Protein AF-A0A381UGF3-F1 (afdb_monomer_lite)

Radius of gyration: 16.93 Å; chains: 1; bounding box: 41×25×46 Å

Foldseek 3Di:
DVVVVVVVVCVLVVQLCVVLVVVPDPPDDVVVSVVVSVVSSVVVVVVVCVVVVVVVVVVVVVVVVD

Organism: NCBI:txid408172

Secondary structure (DSSP, 8-state):
-HHHHHHHHHHHHHHHHHHHGGG--TT--HHHHHHHHHHHHHHHHHHHHHHHHHHHHHHHHHHHT-

Sequence (66 aa):
MTLYSIGCVAVVVGGLSFNLVPLCVEGVKPSQLIKVAIIIFVILIIVAIAAIGSAELYSWYLASSR

pLDDT: mean 94.28, std 5.48, range [61.0, 98.06]

Structure (mmCIF, N/CA/C/O backbone):
data_AF-A0A381UGF3-F1
#
_entry.id   AF-A0A381UGF3-F1
#
loop_
_atom_site.group_PDB
_atom_site.id
_atom_site.type_symbol
_atom_site.label_atom_id
_atom_site.label_alt_id
_atom_site.label_comp_id
_atom_site.label_asym_id
_atom_site.label_entity_id
_atom_site.label_seq_id
_atom_site.pdbx_PDB_ins_code
_atom_site.Cartn_x
_atom_site.Cartn_y
_atom_site.Cartn_z
_atom_site.occupancy
_atom_site.B_iso_or_equiv
_atom_site.auth_seq_id
_atom_site.auth_comp_id
_atom_site.auth_asym_id
_atom_site.auth_atom_id
_atom_site.pdbx_PDB_model_num
ATOM 1 N N . MET A 1 1 ? 13.104 -16.973 -2.430 1.00 72.06 1 MET A N 1
ATOM 2 C CA . MET A 1 1 ? 11.749 -16.487 -2.785 1.00 72.06 1 MET A CA 1
ATOM 3 C C . MET A 1 1 ? 10.863 -16.196 -1.573 1.00 72.06 1 MET A C 1
ATOM 5 O O . MET A 1 1 ? 10.108 -15.237 -1.629 1.00 72.06 1 MET A O 1
ATOM 9 N N . THR A 1 2 ? 10.975 -16.939 -0.464 1.00 92.62 2 THR A N 1
ATOM 10 C CA . THR A 1 2 ? 10.178 -16.715 0.763 1.00 92.62 2 THR A CA 1
ATOM 11 C C . THR A 1 2 ? 10.368 -15.323 1.376 1.00 92.62 2 THR A C 1
ATOM 13 O O . THR A 1 2 ? 9.392 -14.602 1.532 1.00 92.62 2 THR A O 1
ATOM 16 N N . LEU A 1 3 ? 11.610 -14.899 1.647 1.00 94.56 3 LEU A N 1
ATOM 17 C CA . LEU A 1 3 ? 11.898 -13.570 2.215 1.00 94.56 3 LEU A CA 1
ATOM 18 C C . LEU A 1 3 ? 11.390 -12.417 1.335 1.00 94.56 3 LEU A C 1
ATOM 20 O O . LEU A 1 3 ? 10.855 -11.443 1.849 1.00 94.56 3 LEU A O 1
ATOM 24 N N . TYR A 1 4 ? 11.536 -12.548 0.012 1.00 91.56 4 TYR A N 1
ATOM 25 C CA . TYR A 1 4 ? 11.037 -11.567 -0.954 1.00 91.56 4 TYR A CA 1
ATOM 26 C C . TYR A 1 4 ? 9.514 -11.424 -0.856 1.00 91.56 4 TYR A C 1
ATOM 28 O O . TYR A 1 4 ? 9.010 -10.324 -0.653 1.00 91.56 4 TYR A O 1
ATOM 36 N N . SER A 1 5 ? 8.787 -12.546 -0.904 1.00 93.38 5 SER A N 1
ATOM 37 C CA . SER A 1 5 ? 7.327 -12.540 -0.783 1.00 93.38 5 SER A CA 1
ATOM 38 C C . SER A 1 5 ? 6.863 -11.964 0.555 1.00 93.38 5 SER A C 1
ATOM 40 O O . SER A 1 5 ? 5.891 -11.213 0.590 1.00 93.38 5 SER A O 1
ATOM 42 N N . ILE A 1 6 ? 7.559 -12.289 1.650 1.00 96.56 6 ILE A N 1
ATOM 43 C CA . ILE A 1 6 ? 7.265 -11.743 2.980 1.00 96.56 6 ILE A CA 1
ATOM 44 C C . ILE A 1 6 ? 7.463 -10.225 2.983 1.00 96.56 6 ILE A C 1
ATOM 46 O O . ILE A 1 6 ? 6.593 -9.506 3.466 1.00 96.56 6 ILE A O 1
ATOM 50 N N . GLY A 1 7 ? 8.560 -9.732 2.402 1.00 95.50 7 GLY A N 1
ATOM 51 C CA . GLY A 1 7 ? 8.827 -8.300 2.276 1.00 95.50 7 GLY A CA 1
ATOM 52 C C . GLY A 1 7 ? 7.730 -7.569 1.503 1.00 95.50 7 GLY A C 1
ATOM 53 O O . GLY A 1 7 ? 7.218 -6.559 1.979 1.00 95.50 7 GLY A O 1
ATOM 54 N N . CYS A 1 8 ? 7.300 -8.110 0.359 1.00 93.44 8 CYS A N 1
ATOM 55 C CA . CYS A 1 8 ? 6.214 -7.525 -0.432 1.00 93.44 8 CYS A CA 1
ATOM 56 C C . CYS A 1 8 ? 4.911 -7.417 0.371 1.00 93.44 8 CYS A C 1
ATOM 58 O O . CYS A 1 8 ? 4.290 -6.354 0.402 1.00 93.44 8 CYS A O 1
ATOM 60 N N . VAL A 1 9 ? 4.513 -8.493 1.056 1.00 95.00 9 VAL A N 1
ATOM 61 C CA . VAL A 1 9 ? 3.298 -8.491 1.885 1.00 95.00 9 VAL A CA 1
ATOM 62 C C . VAL A 1 9 ? 3.437 -7.511 3.050 1.00 95.00 9 VAL A C 1
ATOM 64 O O . VAL A 1 9 ? 2.516 -6.738 3.305 1.00 95.00 9 VAL A O 1
ATOM 67 N N . ALA A 1 10 ? 4.589 -7.487 3.722 1.00 96.44 10 ALA A N 1
ATOM 68 C CA . ALA A 1 10 ? 4.841 -6.595 4.850 1.00 96.44 10 ALA A CA 1
ATOM 69 C C . ALA A 1 10 ? 4.752 -5.113 4.457 1.00 96.44 10 ALA A C 1
ATOM 71 O O . ALA A 1 10 ? 4.180 -4.325 5.206 1.00 96.44 10 ALA A O 1
ATOM 72 N N . VAL A 1 11 ? 5.250 -4.732 3.275 1.00 94.94 11 VAL A N 1
ATOM 73 C CA . VAL A 1 11 ? 5.140 -3.354 2.764 1.00 94.94 11 VAL A CA 1
ATOM 74 C C . VAL A 1 11 ? 3.681 -2.964 2.524 1.00 94.94 11 VAL A C 1
ATOM 76 O O . VAL A 1 11 ? 3.270 -1.876 2.925 1.00 94.94 11 VAL A O 1
ATOM 79 N N . VAL A 1 12 ? 2.878 -3.850 1.924 1.00 95.00 12 VAL A N 1
ATOM 80 C CA . VAL A 1 12 ? 1.448 -3.590 1.677 1.00 95.00 12 VAL A CA 1
ATOM 81 C C . VAL A 1 12 ? 0.680 -3.470 2.991 1.00 95.00 12 VAL A C 1
ATOM 83 O O . VAL A 1 12 ? -0.070 -2.511 3.177 1.00 95.00 12 VAL A O 1
ATOM 86 N N . VAL A 1 13 ? 0.890 -4.411 3.917 1.00 96.12 13 VAL A N 1
ATOM 87 C CA . VAL A 1 13 ? 0.241 -4.395 5.235 1.00 96.12 13 VAL A CA 1
ATOM 88 C C . VAL A 1 13 ? 0.654 -3.149 6.014 1.00 96.12 13 VAL A C 1
ATOM 90 O O . VAL A 1 13 ? -0.215 -2.441 6.509 1.00 96.12 13 VAL A O 1
ATOM 93 N N . GLY A 1 14 ? 1.948 -2.825 6.060 1.00 96.31 14 GLY A N 1
ATOM 94 C CA . GLY A 1 14 ? 2.452 -1.626 6.729 1.00 96.31 14 GLY A CA 1
ATOM 95 C C . GLY A 1 14 ? 1.866 -0.345 6.139 1.00 96.31 14 GLY A C 1
ATOM 96 O O . GLY A 1 14 ? 1.331 0.479 6.879 1.00 96.31 14 GLY A O 1
ATOM 97 N N . GLY A 1 15 ? 1.886 -0.203 4.811 1.00 94.94 15 GLY A N 1
ATOM 98 C CA . GLY A 1 15 ? 1.287 0.940 4.120 1.00 94.94 15 GLY A CA 1
ATOM 99 C C . GLY A 1 15 ? -0.201 1.098 4.438 1.00 94.94 15 GLY A C 1
ATOM 100 O O . GLY A 1 15 ? -0.650 2.197 4.762 1.00 94.94 15 GLY A O 1
ATOM 101 N N . LEU A 1 16 ? -0.962 0.003 4.419 1.00 95.94 16 LEU A N 1
ATOM 102 C CA . LEU A 1 16 ? -2.383 0.019 4.753 1.00 95.94 16 LEU A CA 1
ATOM 103 C C . LEU A 1 16 ? -2.623 0.389 6.225 1.00 95.94 16 LEU A C 1
ATOM 105 O O . LEU A 1 16 ? -3.437 1.266 6.512 1.00 95.94 16 LEU A O 1
ATOM 109 N N . SER A 1 17 ? -1.888 -0.233 7.151 1.00 95.38 17 SER A N 1
ATOM 110 C CA . SER A 1 17 ? -1.991 0.031 8.587 1.00 95.38 17 SER A CA 1
ATOM 111 C C . SER A 1 17 ? -1.699 1.494 8.916 1.00 95.38 17 SER A C 1
ATOM 113 O O . SER A 1 17 ? -2.511 2.124 9.587 1.00 95.38 17 SER A O 1
ATOM 115 N N . PHE A 1 18 ? -0.611 2.076 8.402 1.00 95.56 18 PHE A N 1
ATOM 116 C CA . PHE A 1 18 ? -0.264 3.476 8.681 1.00 95.56 18 PHE A CA 1
ATOM 117 C C . PHE A 1 18 ? -1.302 4.478 8.167 1.00 95.56 18 PHE A C 1
ATOM 119 O O . PHE A 1 18 ? -1.521 5.503 8.807 1.00 95.56 18 PHE A O 1
ATOM 126 N N . AS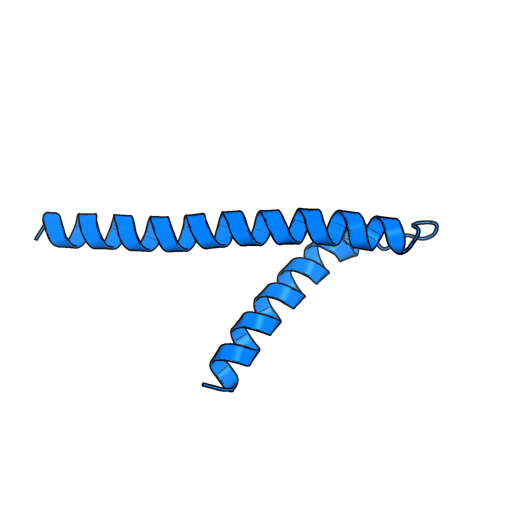N A 1 19 ? -1.976 4.176 7.056 1.00 95.50 19 ASN A N 1
ATOM 127 C CA . ASN A 1 19 ? -3.046 5.029 6.539 1.00 95.50 19 ASN A CA 1
ATOM 128 C C . ASN A 1 19 ? -4.366 4.870 7.318 1.00 95.50 19 ASN A C 1
ATOM 130 O O . ASN A 1 19 ? -5.176 5.794 7.339 1.00 95.50 19 ASN A O 1
ATOM 134 N N . LEU A 1 20 ? -4.593 3.724 7.969 1.00 95.44 20 LEU A N 1
ATOM 135 C CA . LEU A 1 20 ? -5.788 3.479 8.785 1.00 95.44 20 LEU A CA 1
ATOM 136 C C . LEU A 1 20 ? -5.650 3.969 10.231 1.00 95.44 20 LEU A C 1
ATOM 138 O O . LEU A 1 20 ? -6.662 4.321 10.830 1.00 95.44 20 LEU A O 1
ATOM 142 N N . VAL A 1 21 ? -4.433 4.020 10.786 1.00 95.31 21 VAL A N 1
ATOM 143 C CA . VAL A 1 21 ? -4.172 4.424 12.185 1.00 95.31 21 VAL A CA 1
ATOM 144 C C . VAL A 1 21 ? -4.885 5.727 12.590 1.00 95.31 21 VAL A C 1
ATOM 146 O O . VAL A 1 21 ? -5.552 5.710 13.624 1.00 95.31 21 VAL A O 1
ATOM 149 N N . PRO A 1 22 ? -4.850 6.827 11.806 1.00 93.12 22 PRO A N 1
ATOM 150 C CA . PRO A 1 22 ? -5.537 8.072 12.171 1.00 93.12 22 PRO A CA 1
ATOM 151 C C . PRO A 1 22 ? -7.069 7.962 12.246 1.00 93.12 22 PRO A C 1
ATOM 153 O O . PRO A 1 22 ? -7.722 8.842 12.798 1.00 93.12 22 PRO A O 1
ATOM 156 N N . LEU A 1 23 ? -7.651 6.905 11.673 1.00 93.75 23 LEU A N 1
ATOM 157 C CA . LEU A 1 23 ? -9.096 6.671 11.613 1.00 93.75 23 LEU A CA 1
ATOM 158 C C . LEU A 1 23 ? -9.587 5.712 12.702 1.00 93.75 23 LEU A C 1
ATOM 160 O O . LEU A 1 23 ? -10.795 5.565 12.884 1.00 93.75 23 LEU A O 1
ATOM 164 N N . CYS A 1 24 ? -8.674 5.077 13.437 1.00 92.62 24 CYS A N 1
ATOM 165 C CA . CYS A 1 24 ? -8.974 4.193 14.561 1.00 92.62 24 CYS A CA 1
ATOM 166 C C . CYS A 1 24 ? -9.312 4.997 15.829 1.00 92.62 24 CYS A C 1
ATOM 168 O O . CYS A 1 24 ? -8.679 4.831 16.869 1.00 92.62 24 CYS A O 1
ATOM 170 N N . VAL A 1 25 ? -10.300 5.887 15.729 1.00 95.19 25 VAL A N 1
ATOM 171 C CA . VAL A 1 25 ? -10.828 6.673 16.851 1.00 95.19 25 VAL A CA 1
ATOM 172 C C . VAL A 1 25 ? -12.095 6.030 17.416 1.00 95.19 25 VAL A C 1
ATOM 174 O O . VAL A 1 25 ? -12.794 5.277 16.730 1.00 95.19 25 VAL A O 1
ATOM 177 N N . GLU A 1 26 ? -12.398 6.317 18.680 1.00 92.62 26 GLU A N 1
ATOM 178 C CA . GLU A 1 26 ? -13.590 5.789 19.345 1.00 92.62 26 GLU A CA 1
ATOM 179 C C . GLU A 1 26 ? -14.881 6.168 18.595 1.00 92.62 26 GLU A C 1
ATOM 181 O O . GLU A 1 26 ? -15.029 7.271 18.071 1.00 92.62 26 GLU A O 1
ATOM 186 N N . GLY A 1 27 ? -15.828 5.228 18.525 1.00 92.38 27 GLY A N 1
ATOM 187 C CA . GLY A 1 27 ? -17.116 5.411 17.844 1.00 92.38 27 GLY A CA 1
ATOM 188 C C . GLY A 1 27 ? -17.127 5.075 16.346 1.00 92.38 27 GLY A C 1
ATOM 189 O O . GLY A 1 27 ? -18.210 4.967 15.765 1.00 92.38 27 GLY A O 1
ATOM 190 N N . VAL A 1 28 ? -15.970 4.837 15.715 1.00 93.56 28 VAL A N 1
ATOM 191 C CA . VAL A 1 28 ? -15.902 4.390 14.312 1.00 93.56 28 VAL A CA 1
ATOM 192 C C . VAL A 1 28 ? -16.249 2.907 14.207 1.00 93.56 28 VAL A C 1
ATOM 194 O O . VAL A 1 28 ? -15.682 2.054 14.892 1.00 93.56 28 VAL A O 1
ATOM 197 N N . LYS A 1 29 ? -17.185 2.572 13.313 1.00 95.00 29 LYS A N 1
ATOM 198 C CA . LYS A 1 29 ? -17.572 1.174 13.087 1.00 95.00 29 LYS A CA 1
ATOM 199 C C . LYS A 1 29 ? -16.487 0.440 12.287 1.00 95.00 29 LYS A C 1
ATOM 201 O O . LYS A 1 29 ? -16.010 0.985 11.289 1.00 95.00 29 LYS A O 1
ATOM 206 N N . PRO A 1 30 ? -16.185 -0.836 12.596 1.00 92.19 30 PRO A N 1
ATOM 207 C CA . PRO A 1 30 ? -15.223 -1.629 11.824 1.00 92.19 30 PRO A CA 1
ATOM 208 C C . PRO A 1 30 ? -15.535 -1.692 10.320 1.00 92.19 30 PRO A C 1
ATOM 210 O O . PRO A 1 30 ? -14.631 -1.692 9.491 1.00 92.19 30 PRO A O 1
ATOM 213 N N . SER A 1 31 ? -16.817 -1.676 9.941 1.00 93.19 31 SER A N 1
ATOM 214 C CA . SER A 1 31 ? -17.235 -1.659 8.533 1.00 93.19 31 SER A CA 1
ATOM 215 C C . SER A 1 31 ? -16.810 -0.392 7.781 1.00 93.19 31 SER A C 1
ATOM 217 O O . SER A 1 31 ? -16.536 -0.456 6.582 1.00 93.19 31 SER A O 1
ATOM 219 N N . GLN A 1 32 ? -16.711 0.751 8.467 1.00 94.19 32 GLN A N 1
ATOM 220 C CA . GLN A 1 32 ? -16.186 1.986 7.880 1.00 94.19 32 GLN A CA 1
ATOM 221 C C . GLN A 1 32 ? -14.679 1.871 7.649 1.00 94.19 32 GLN A C 1
ATOM 223 O O . GLN A 1 32 ? -14.210 2.235 6.573 1.00 94.19 32 GLN A O 1
ATOM 228 N N . LEU A 1 33 ? -13.944 1.291 8.603 1.00 95.00 33 LEU A N 1
ATOM 229 C CA . LEU A 1 33 ? -12.507 1.044 8.458 1.00 95.00 33 LEU A CA 1
ATOM 230 C C . LEU A 1 33 ? -12.213 0.118 7.276 1.00 95.00 33 LEU A C 1
ATOM 232 O O . LEU A 1 33 ? -11.334 0.428 6.482 1.00 95.00 33 LEU A O 1
ATOM 236 N N . ILE A 1 34 ? -12.992 -0.954 7.089 1.00 95.31 34 ILE A N 1
ATOM 237 C CA . ILE A 1 34 ? -12.847 -1.858 5.933 1.00 95.31 34 ILE A CA 1
ATOM 238 C C . ILE A 1 34 ? -13.080 -1.105 4.617 1.00 95.31 34 ILE A C 1
ATOM 240 O O . ILE A 1 34 ? -12.308 -1.254 3.670 1.00 95.31 34 ILE A O 1
ATOM 244 N N . LYS A 1 35 ? -14.118 -0.262 4.553 1.00 96.38 35 LYS A N 1
ATOM 245 C CA . LYS A 1 35 ? -14.399 0.540 3.356 1.00 96.38 35 LYS A CA 1
ATOM 246 C C . LYS A 1 35 ? -13.234 1.476 3.026 1.00 96.38 35 LYS A C 1
ATOM 248 O O . LYS A 1 35 ? -12.837 1.566 1.866 1.00 96.38 35 LYS A O 1
ATOM 253 N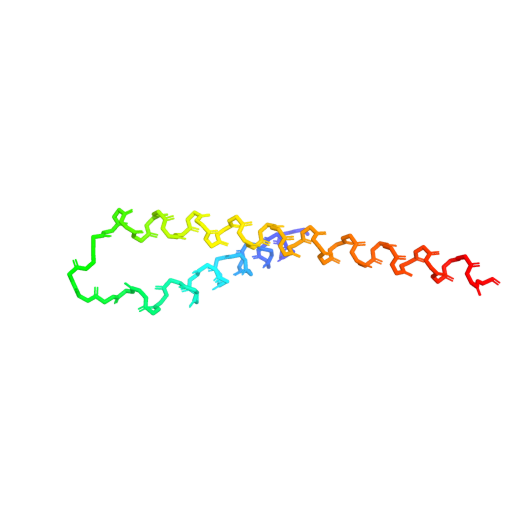 N . VAL A 1 36 ? -12.674 2.147 4.031 1.00 96.44 36 VAL A N 1
ATOM 254 C CA . VAL A 1 36 ? -11.522 3.036 3.836 1.00 96.44 36 VAL A CA 1
ATOM 255 C C . VAL A 1 36 ? -10.259 2.247 3.483 1.00 96.44 36 VAL A C 1
ATOM 257 O O . VAL A 1 36 ? -9.510 2.666 2.604 1.00 96.44 36 VAL A O 1
ATOM 260 N N . ALA A 1 37 ? -10.062 1.066 4.070 1.00 96.50 37 ALA A N 1
ATOM 261 C CA . ALA A 1 37 ? -8.947 0.182 3.752 1.00 96.50 37 ALA A CA 1
ATOM 262 C C . ALA A 1 37 ? -8.933 -0.201 2.264 1.00 96.50 37 ALA A C 1
ATOM 264 O O . ALA A 1 37 ? -7.888 -0.141 1.624 1.00 96.50 37 ALA A O 1
ATOM 265 N N . ILE A 1 38 ? -10.097 -0.521 1.687 1.00 97.38 38 ILE A N 1
ATOM 266 C CA . ILE A 1 38 ? -10.219 -0.821 0.252 1.00 97.38 38 ILE A CA 1
ATOM 267 C C . ILE A 1 38 ? -9.811 0.390 -0.597 1.00 97.38 38 ILE A C 1
ATOM 269 O O . ILE A 1 38 ? -9.079 0.231 -1.570 1.00 97.38 38 ILE A O 1
ATOM 273 N N . ILE A 1 39 ? -10.234 1.600 -0.217 1.00 97.19 39 ILE A N 1
ATOM 274 C CA . ILE A 1 39 ? -9.870 2.833 -0.934 1.00 97.19 39 ILE A CA 1
ATOM 275 C C . ILE A 1 39 ? -8.350 3.039 -0.909 1.00 97.19 39 ILE A C 1
ATOM 277 O O . ILE A 1 39 ? -7.739 3.229 -1.959 1.00 97.19 39 ILE A O 1
ATOM 281 N N . ILE A 1 40 ? -7.731 2.949 0.271 1.00 96.31 40 ILE A N 1
ATOM 282 C CA . ILE A 1 40 ? -6.276 3.079 0.431 1.00 96.31 40 ILE A CA 1
ATOM 283 C C . ILE A 1 40 ? -5.548 2.010 -0.388 1.00 96.31 40 ILE A C 1
ATOM 285 O O . ILE A 1 40 ? -4.581 2.313 -1.081 1.00 96.31 40 ILE A O 1
ATOM 289 N N . PHE A 1 41 ? -6.020 0.765 -0.346 1.00 97.06 41 PHE A N 1
ATOM 290 C CA . PHE A 1 41 ? -5.414 -0.335 -1.088 1.00 97.06 41 PHE A CA 1
ATOM 291 C C . PHE A 1 41 ? -5.420 -0.086 -2.604 1.00 97.06 41 PHE A C 1
ATOM 293 O O . PHE A 1 41 ? -4.401 -0.291 -3.262 1.00 97.06 41 PHE A O 1
ATOM 300 N N . VAL A 1 42 ? -6.522 0.433 -3.154 1.00 98.06 42 VAL A N 1
ATOM 301 C CA . VAL A 1 42 ? -6.597 0.826 -4.572 1.00 98.06 42 VAL A CA 1
ATOM 302 C C . VAL A 1 42 ? -5.593 1.936 -4.892 1.00 98.06 42 VAL A C 1
ATOM 304 O O . VAL A 1 42 ? -4.907 1.859 -5.910 1.00 98.06 42 VAL A O 1
ATOM 307 N N . ILE A 1 43 ? -5.446 2.932 -4.015 1.00 96.88 43 ILE A N 1
ATOM 308 C CA . ILE A 1 43 ? -4.445 3.996 -4.186 1.00 96.88 43 ILE A CA 1
ATOM 309 C C . ILE A 1 43 ? -3.028 3.406 -4.211 1.00 96.88 43 ILE A C 1
ATOM 311 O O . ILE A 1 43 ? -2.241 3.756 -5.090 1.00 96.88 43 ILE A O 1
ATOM 315 N N . LEU A 1 44 ? -2.705 2.473 -3.309 1.00 95.44 44 LEU A N 1
ATOM 316 C CA . LEU A 1 44 ? -1.397 1.810 -3.289 1.00 95.44 44 LEU A CA 1
ATOM 317 C C . LEU A 1 44 ? -1.121 1.026 -4.582 1.00 95.44 44 LEU A C 1
ATOM 319 O O . LEU A 1 44 ? 0.002 1.070 -5.081 1.00 95.44 44 LEU A O 1
ATOM 323 N N . ILE A 1 45 ? -2.132 0.367 -5.161 1.00 97.00 45 ILE A N 1
ATOM 324 C CA . ILE A 1 45 ? -2.006 -0.296 -6.471 1.00 97.00 45 ILE A CA 1
ATOM 325 C C . ILE A 1 45 ? -1.680 0.724 -7.565 1.00 97.00 45 ILE A C 1
ATOM 327 O O . ILE A 1 45 ? -0.765 0.500 -8.356 1.00 97.00 45 ILE A O 1
ATOM 331 N N . ILE A 1 46 ? -2.399 1.848 -7.605 1.00 98.00 46 ILE A N 1
ATOM 332 C CA . ILE A 1 46 ? -2.174 2.902 -8.604 1.00 98.00 46 ILE A CA 1
ATOM 333 C C . ILE A 1 46 ? -0.745 3.444 -8.491 1.00 98.00 46 ILE A C 1
ATOM 335 O O . ILE A 1 46 ? -0.046 3.551 -9.499 1.00 98.00 46 ILE A O 1
ATOM 339 N N . VAL A 1 47 ? -0.284 3.728 -7.270 1.00 96.31 47 VAL A N 1
ATOM 340 C CA . VAL A 1 47 ? 1.084 4.201 -7.014 1.00 96.31 47 VAL A CA 1
ATOM 341 C C . VAL A 1 47 ? 2.118 3.154 -7.431 1.00 96.31 47 VAL A C 1
ATOM 343 O O . VAL A 1 47 ? 3.118 3.510 -8.049 1.00 96.31 47 VAL A O 1
ATOM 346 N N . ALA A 1 48 ? 1.878 1.869 -7.157 1.00 95.31 48 ALA A N 1
ATOM 347 C CA . ALA A 1 48 ? 2.781 0.795 -7.562 1.00 95.31 48 ALA A CA 1
ATOM 348 C C . ALA A 1 48 ? 2.896 0.683 -9.090 1.00 95.31 48 ALA A C 1
ATOM 350 O O . ALA A 1 48 ? 4.007 0.619 -9.613 1.00 95.31 48 ALA A O 1
ATOM 351 N N . ILE A 1 49 ? 1.771 0.721 -9.813 1.00 97.94 49 ILE A N 1
ATOM 352 C CA . ILE A 1 49 ? 1.764 0.715 -11.284 1.00 97.94 49 ILE A CA 1
ATOM 353 C C . ILE A 1 49 ? 2.514 1.936 -11.820 1.00 97.94 49 ILE A C 1
ATOM 355 O O . ILE A 1 49 ? 3.353 1.793 -12.707 1.00 97.94 49 ILE A O 1
ATOM 359 N N . ALA A 1 50 ? 2.258 3.123 -11.264 1.00 97.69 50 ALA A N 1
ATOM 360 C CA . ALA A 1 50 ? 2.941 4.346 -11.666 1.00 97.69 50 ALA A CA 1
ATOM 361 C C . ALA A 1 50 ? 4.455 4.264 -11.422 1.00 97.69 50 ALA A C 1
ATOM 363 O O . ALA A 1 50 ? 5.230 4.648 -12.294 1.00 97.69 50 ALA A O 1
ATOM 364 N N . ALA A 1 51 ? 4.888 3.734 -10.277 1.00 96.12 51 ALA A 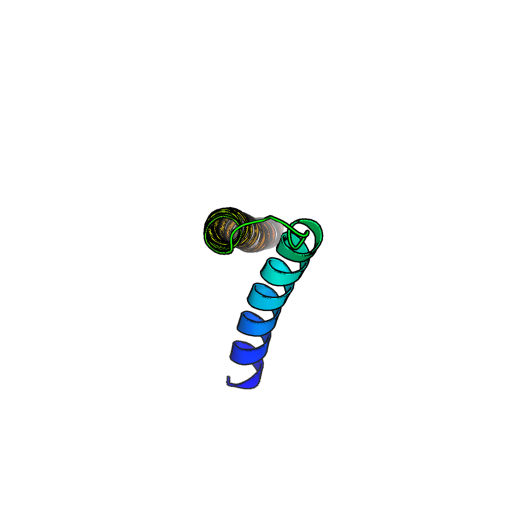N 1
ATOM 365 C CA . ALA A 1 51 ? 6.301 3.570 -9.950 1.00 96.12 51 ALA A CA 1
ATOM 366 C C . ALA A 1 51 ? 6.995 2.574 -10.891 1.00 96.12 51 ALA A C 1
ATOM 368 O O . ALA A 1 51 ? 8.051 2.889 -11.440 1.00 96.12 51 ALA A O 1
ATOM 369 N N . ILE A 1 52 ? 6.384 1.406 -11.124 1.00 96.38 52 ILE A N 1
ATOM 370 C CA . ILE A 1 52 ? 6.916 0.381 -12.035 1.00 96.38 52 ILE A CA 1
ATOM 371 C C . ILE A 1 52 ? 6.974 0.928 -13.464 1.00 96.38 52 ILE A C 1
ATOM 373 O O . ILE A 1 52 ? 8.017 0.857 -14.108 1.00 96.38 52 ILE A O 1
ATOM 377 N N . GLY A 1 53 ? 5.883 1.534 -13.937 1.00 97.44 53 GLY A N 1
ATOM 378 C CA . GLY A 1 53 ? 5.826 2.153 -15.258 1.00 97.44 53 GLY A CA 1
ATOM 379 C C . GLY A 1 53 ? 6.875 3.251 -15.419 1.00 97.44 53 GLY A C 1
ATOM 380 O O . GLY A 1 53 ? 7.583 3.278 -16.418 1.00 97.44 53 GLY A O 1
ATOM 381 N N . SER A 1 54 ? 7.050 4.112 -14.414 1.00 97.00 54 SER A N 1
ATOM 382 C CA . SER A 1 54 ? 8.073 5.166 -14.451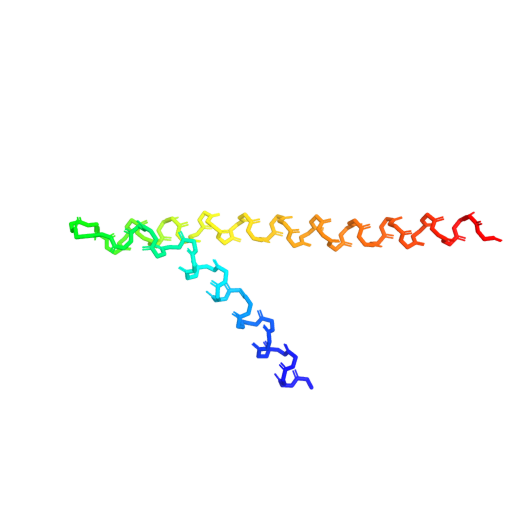 1.00 97.00 54 SER A CA 1
ATOM 383 C C . SER A 1 54 ? 9.488 4.592 -14.530 1.00 97.00 54 SER A C 1
ATOM 385 O O . SER A 1 54 ? 10.309 5.103 -15.290 1.00 97.00 54 SER A O 1
ATOM 387 N N . ALA A 1 55 ? 9.774 3.522 -13.784 1.00 96.62 55 ALA A N 1
ATOM 388 C CA . ALA A 1 55 ? 11.067 2.847 -13.836 1.00 96.62 55 ALA A CA 1
ATOM 389 C C . ALA A 1 55 ? 11.342 2.233 -15.223 1.00 96.62 55 ALA A C 1
ATOM 391 O O . ALA A 1 55 ? 12.446 2.380 -15.748 1.00 96.62 55 ALA A O 1
ATOM 392 N N . GLU A 1 56 ? 10.336 1.611 -15.843 1.00 96.62 56 GLU A N 1
ATOM 393 C CA . GLU A 1 56 ? 10.427 1.058 -17.202 1.00 96.62 56 GLU A CA 1
ATOM 394 C C . GLU A 1 56 ? 10.640 2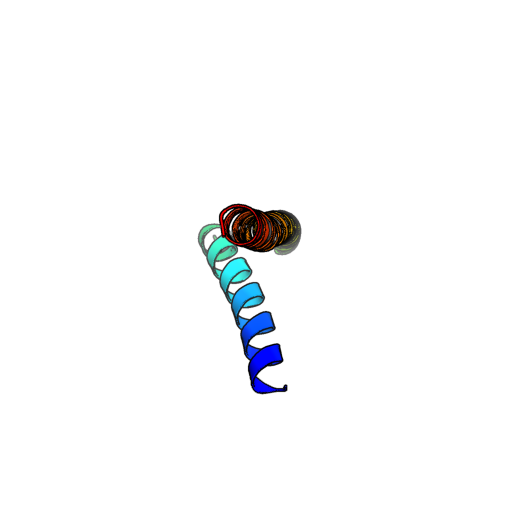.150 -18.261 1.00 96.62 56 GLU A C 1
ATOM 396 O O . GLU A 1 56 ? 11.581 2.066 -19.052 1.00 96.62 56 GLU A O 1
ATOM 401 N N . LEU A 1 57 ? 9.835 3.222 -18.243 1.00 96.25 57 LEU A N 1
ATOM 402 C CA . LEU A 1 57 ? 10.007 4.352 -19.164 1.00 96.25 57 LEU A CA 1
ATOM 403 C C . LEU A 1 57 ? 11.398 4.986 -19.029 1.00 96.25 57 LEU A C 1
ATOM 405 O O . LEU A 1 57 ? 12.025 5.335 -20.032 1.00 96.25 57 LEU A O 1
ATOM 409 N N . TYR A 1 58 ? 11.898 5.118 -17.799 1.00 95.44 58 TYR A N 1
ATOM 410 C CA . TYR A 1 58 ? 13.241 5.632 -17.550 1.00 95.44 58 TYR A CA 1
ATOM 411 C C . TYR A 1 58 ? 14.323 4.700 -18.112 1.00 95.44 58 TYR A C 1
ATOM 413 O O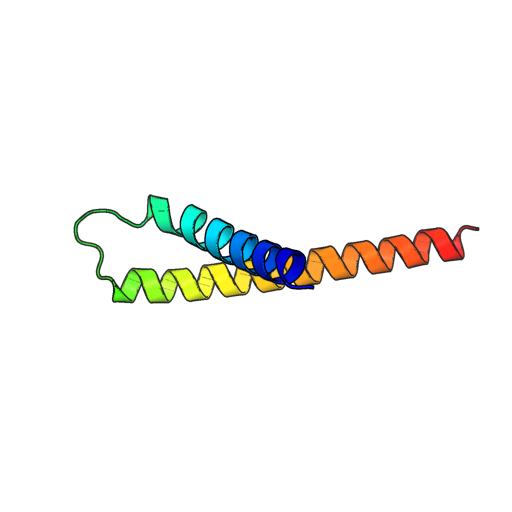 . TYR A 1 58 ? 15.279 5.166 -18.734 1.00 95.44 58 TYR A O 1
ATOM 421 N N . SER A 1 59 ? 14.148 3.386 -17.968 1.00 95.00 59 SER A N 1
ATOM 422 C CA . SER A 1 59 ? 15.037 2.385 -18.565 1.00 95.00 59 SER A CA 1
ATOM 423 C C . SER A 1 59 ? 15.092 2.511 -20.094 1.00 95.00 59 SER A C 1
ATOM 425 O O . SER A 1 59 ? 16.177 2.541 -20.677 1.00 95.00 59 SER A O 1
ATOM 427 N N . TRP A 1 60 ? 13.940 2.683 -20.754 1.00 95.81 60 TRP A N 1
ATOM 428 C CA . TRP A 1 60 ? 13.866 2.873 -22.210 1.00 95.81 60 TRP A CA 1
ATOM 429 C C . TRP A 1 60 ? 14.537 4.163 -22.677 1.00 95.81 60 TRP A C 1
ATOM 431 O O . TRP A 1 60 ? 15.232 4.166 -23.697 1.00 95.81 60 TRP A O 1
ATOM 441 N N . TYR A 1 61 ? 14.358 5.251 -21.927 1.00 95.56 61 TYR A N 1
ATOM 442 C CA . TYR A 1 61 ? 15.037 6.516 -22.192 1.00 95.56 61 TYR A CA 1
ATOM 443 C C . TYR A 1 61 ? 16.561 6.348 -22.144 1.00 95.56 61 TYR A C 1
ATOM 445 O O . TYR A 1 61 ? 17.259 6.750 -23.076 1.00 95.56 61 TYR A O 1
ATOM 453 N N . LEU A 1 62 ? 17.080 5.687 -21.104 1.00 94.88 62 LEU A N 1
ATOM 454 C CA . LEU A 1 62 ? 18.514 5.418 -20.980 1.00 94.88 62 LEU A CA 1
ATOM 455 C C . LEU A 1 62 ? 19.041 4.487 -22.080 1.00 94.88 62 LEU A C 1
ATOM 457 O O . LEU A 1 62 ? 20.164 4.676 -22.541 1.00 94.88 62 LEU A O 1
ATOM 461 N N . ALA A 1 63 ? 18.251 3.499 -22.505 1.00 94.62 63 ALA A N 1
ATOM 462 C CA . ALA A 1 63 ? 18.619 2.593 -23.590 1.00 94.62 63 ALA A CA 1
ATOM 463 C C . ALA A 1 63 ? 18.651 3.293 -24.960 1.00 94.62 63 ALA A C 1
ATOM 465 O O . ALA A 1 63 ? 19.517 2.985 -25.770 1.00 94.62 63 ALA A O 1
ATOM 466 N N . SER A 1 64 ? 17.742 4.242 -25.204 1.00 91.62 64 SER A N 1
ATOM 467 C CA . SER A 1 64 ? 17.663 4.995 -26.468 1.00 91.62 64 SER A CA 1
ATOM 468 C C . SER A 1 64 ? 18.698 6.119 -26.573 1.00 91.62 64 SER A C 1
ATOM 470 O O . SER A 1 64 ? 18.995 6.580 -27.669 1.00 91.62 64 SER A O 1
ATOM 472 N N . SER A 1 65 ? 19.218 6.588 -25.435 1.00 82.25 65 SER A N 1
ATOM 473 C CA . SER A 1 65 ? 20.207 7.670 -25.356 1.00 82.25 65 SER A CA 1
ATOM 474 C C . SER A 1 65 ? 21.663 7.173 -25.333 1.00 82.25 65 SER A C 1
ATOM 476 O O . SER A 1 65 ? 22.569 7.974 -25.088 1.00 82.25 65 SER A O 1
ATOM 478 N N . ARG A 1 66 ? 21.880 5.868 -25.533 1.00 61.00 66 ARG A N 1
ATOM 479 C CA . ARG A 1 66 ? 23.186 5.200 -25.591 1.00 61.00 66 ARG A CA 1
ATOM 480 C C . ARG A 1 66 ? 23.614 4.966 -27.034 1.00 61.00 66 ARG A C 1
ATOM 482 O O . ARG A 1 66 ? 24.837 5.047 -27.273 1.00 61.00 66 ARG A O 1
#